Protein AF-A0A481YMB4-F1 (afdb_monomer_lite)

Secondary structure (DSSP, 8-state):
--TT-SS-SSS-HHHHHHHHHHHHTT--HHHHHHHHH-GGGG-HHHHHHHHHHHHHS--

Foldseek 3Di:
DDPLPPDDLDPDPVRVVVCVVCVVVVHNPVVVVSCVVVVLVVDPVSVVVVCCCVPVVVD

Radius of gyration: 13.14 Å; chains: 1; bounding box: 30×21×35 Å

Sequence (59 aa):
MHKYLVNKPFDSISQINTYLNAIKLGDDSSLLEYFNMNKALRNVNYWIELIREYIFKNE

Structure (mmCIF, N/CA/C/O backbone):
data_AF-A0A481YMB4-F1
#
_entry.id   AF-A0A481YMB4-F1
#
loop_
_atom_site.group_PDB
_atom_site.id
_atom_site.type_symbol
_atom_site.label_atom_id
_atom_site.label_alt_id
_atom_site.label_comp_id
_atom_site.label_asym_id
_atom_site.label_entity_id
_atom_site.label_seq_id
_atom_site.pdbx_PDB_ins_code
_atom_site.Cartn_x
_atom_site.Cartn_y
_atom_site.Cartn_z
_atom_site.occupancy
_atom_site.B_iso_or_equiv
_atom_site.auth_seq_id
_atom_site.auth_comp_id
_atom_site.auth_asym_id
_atom_site.auth_atom_id
_atom_site.pdbx_PDB_model_num
ATOM 1 N N . MET A 1 1 ? -10.078 2.863 20.738 1.00 42.62 1 MET A N 1
ATOM 2 C CA . MET A 1 1 ? -8.859 2.858 19.899 1.00 42.62 1 MET A CA 1
ATOM 3 C C . MET A 1 1 ? -8.771 1.489 19.229 1.00 42.62 1 MET A C 1
ATOM 5 O O . MET A 1 1 ? -8.636 0.498 19.9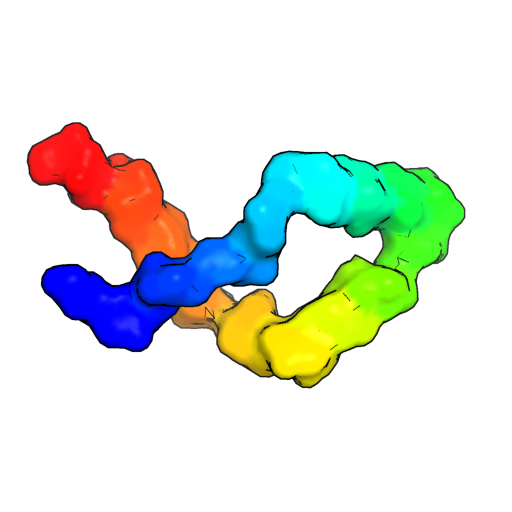38 1.00 42.62 1 MET A O 1
ATOM 9 N N . HIS A 1 2 ? -9.016 1.391 17.915 1.00 41.44 2 HIS A N 1
ATOM 10 C CA . HIS A 1 2 ? -9.098 0.091 17.230 1.00 41.44 2 HIS A CA 1
ATOM 11 C C . HIS A 1 2 ? -7.737 -0.609 17.233 1.00 41.44 2 HIS A C 1
ATOM 13 O O . HIS A 1 2 ? -6.741 -0.031 16.804 1.00 41.44 2 HIS A O 1
ATOM 19 N N . LYS A 1 3 ? -7.718 -1.879 17.657 1.00 47.88 3 LYS A N 1
ATOM 20 C CA . LYS A 1 3 ? -6.520 -2.739 17.712 1.00 47.88 3 LYS A CA 1
ATOM 21 C C . LYS A 1 3 ? -5.806 -2.921 16.360 1.00 47.88 3 LYS A C 1
ATOM 23 O O . LYS A 1 3 ? -4.693 -3.427 16.343 1.00 47.88 3 LYS A O 1
ATOM 28 N N . TYR A 1 4 ? -6.422 -2.504 15.252 1.00 48.72 4 TYR A N 1
ATOM 29 C CA . TYR A 1 4 ? -5.931 -2.723 13.888 1.00 48.72 4 TYR A CA 1
ATOM 30 C C . TYR A 1 4 ? -5.421 -1.459 13.176 1.00 48.72 4 TYR A C 1
ATOM 32 O O . TYR A 1 4 ? -4.845 -1.577 12.101 1.00 48.72 4 TYR A O 1
ATOM 40 N N . LEU A 1 5 ? -5.599 -0.266 13.760 1.00 48.69 5 LEU A N 1
ATOM 41 C CA . LEU A 1 5 ? -5.332 1.020 13.087 1.00 48.69 5 LEU A CA 1
ATOM 42 C C . LEU A 1 5 ? -4.200 1.849 13.704 1.00 48.69 5 LEU A C 1
ATOM 44 O O . LEU A 1 5 ? -3.979 2.990 13.313 1.00 48.69 5 LEU A O 1
ATOM 48 N N . VAL A 1 6 ? -3.458 1.284 14.657 1.00 49.97 6 VAL A N 1
ATOM 49 C CA . VAL A 1 6 ? -2.301 1.972 15.257 1.00 49.97 6 VAL A CA 1
ATOM 50 C C . VAL A 1 6 ? -1.121 2.047 14.274 1.00 49.97 6 VAL A C 1
ATOM 52 O O . VAL A 1 6 ? -0.311 2.962 14.366 1.00 49.97 6 VAL A O 1
ATOM 55 N N . ASN A 1 7 ? -1.077 1.165 13.271 1.00 57.47 7 ASN A N 1
ATOM 56 C CA . ASN A 1 7 ? -0.088 1.218 12.201 1.00 57.47 7 ASN A CA 1
ATOM 57 C C . ASN A 1 7 ? -0.731 1.786 10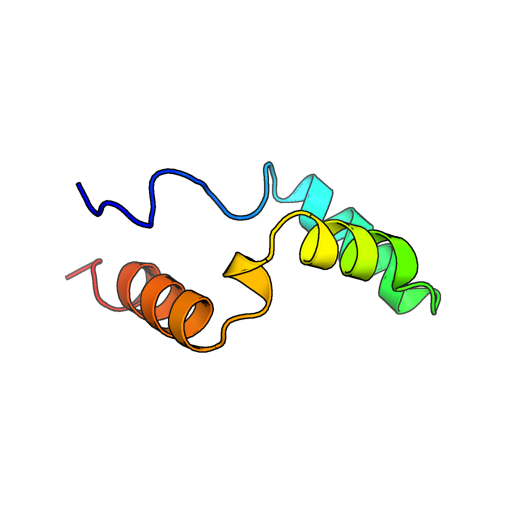.942 1.00 57.47 7 ASN A C 1
ATOM 59 O O . ASN A 1 7 ? -1.494 1.096 10.259 1.00 57.47 7 ASN A O 1
ATOM 63 N N . LYS A 1 8 ? -0.407 3.043 10.620 1.00 66.44 8 LYS A N 1
ATOM 64 C CA . LYS A 1 8 ? -0.588 3.520 9.249 1.00 66.44 8 LYS A CA 1
ATOM 65 C C . LYS A 1 8 ? 0.180 2.552 8.336 1.00 66.44 8 LYS A C 1
ATOM 67 O O . LYS A 1 8 ? 1.342 2.278 8.625 1.00 66.44 8 LYS A O 1
ATOM 72 N N . PRO A 1 9 ? -0.445 2.016 7.275 1.00 72.81 9 PRO A N 1
ATOM 73 C CA . PRO A 1 9 ? 0.182 1.026 6.399 1.00 72.81 9 PRO A CA 1
ATOM 74 C C . PRO A 1 9 ? 1.360 1.575 5.604 1.00 72.81 9 PRO A C 1
ATOM 76 O O . PRO A 1 9 ? 2.038 0.798 4.956 1.00 72.81 9 PRO A O 1
ATOM 79 N N . PHE A 1 10 ? 1.544 2.894 5.612 1.00 80.19 10 PHE A N 1
ATOM 80 C CA . PHE A 1 10 ? 2.639 3.612 4.986 1.00 80.19 10 PHE A CA 1
ATOM 81 C C . PHE A 1 10 ? 3.087 4.716 5.940 1.00 80.19 10 PHE A C 1
ATOM 83 O O . PHE A 1 10 ? 2.264 5.346 6.615 1.00 80.19 10 PHE A O 1
ATOM 90 N N . ASP A 1 11 ? 4.383 4.985 5.946 1.00 80.19 11 ASP A N 1
ATOM 91 C CA . ASP A 1 11 ? 5.025 5.963 6.816 1.00 80.19 11 ASP A CA 1
ATOM 92 C C . ASP A 1 11 ? 4.738 7.402 6.359 1.00 80.19 11 ASP A C 1
ATOM 94 O O . ASP A 1 11 ? 4.679 8.327 7.171 1.00 80.19 11 ASP A O 1
ATOM 98 N N . SER A 1 12 ? 4.545 7.620 5.051 1.00 82.62 12 SER A N 1
ATOM 99 C CA . SER A 1 12 ? 4.293 8.952 4.488 1.00 82.62 12 SER A CA 1
ATOM 100 C C . SER A 1 12 ? 3.671 8.927 3.087 1.00 82.62 12 SER A C 1
ATOM 102 O O . SER A 1 12 ? 3.763 7.943 2.356 1.00 82.62 12 SER A O 1
ATOM 104 N N . ILE A 1 13 ? 3.116 10.069 2.663 1.00 81.62 13 ILE A N 1
ATOM 105 C CA . ILE A 1 13 ? 2.680 10.295 1.271 1.00 81.62 13 ILE A CA 1
ATOM 106 C C . ILE A 1 13 ? 3.865 10.178 0.296 1.00 81.62 13 ILE A C 1
ATOM 108 O O . ILE A 1 13 ? 3.707 9.676 -0.814 1.00 81.62 13 ILE A O 1
ATOM 112 N N . SER A 1 14 ? 5.063 10.600 0.715 1.00 87.00 14 SER A N 1
ATOM 113 C CA . SER A 1 14 ? 6.281 10.500 -0.100 1.00 87.00 14 SER A CA 1
ATOM 114 C C . SER A 1 14 ? 6.604 9.047 -0.461 1.00 87.00 14 SER A C 1
ATOM 116 O O . SER A 1 14 ? 6.865 8.742 -1.621 1.00 87.00 14 SER A O 1
ATOM 118 N N . GLN A 1 15 ? 6.485 8.132 0.507 1.00 87.69 15 GLN A N 1
ATOM 119 C CA . GLN A 1 15 ? 6.681 6.697 0.286 1.00 87.69 15 GLN A CA 1
ATOM 120 C C . GLN A 1 15 ? 5.695 6.141 -0.755 1.00 87.69 15 GLN A C 1
ATOM 122 O O . GLN A 1 15 ? 6.102 5.420 -1.663 1.00 87.69 15 GLN A O 1
ATOM 127 N N . ILE A 1 16 ? 4.418 6.535 -0.679 1.00 89.00 16 ILE A N 1
ATOM 128 C CA . ILE A 1 16 ? 3.396 6.144 -1.663 1.00 89.00 16 ILE A CA 1
ATOM 129 C C . ILE A 1 16 ? 3.767 6.663 -3.059 1.00 89.00 16 ILE A C 1
ATOM 131 O O . ILE A 1 16 ? 3.718 5.913 -4.031 1.00 89.00 16 ILE A O 1
ATOM 135 N N . ASN A 1 17 ? 4.189 7.926 -3.166 1.00 90.25 17 ASN A N 1
ATOM 136 C CA . ASN A 1 17 ? 4.592 8.519 -4.441 1.00 90.25 17 ASN A CA 1
ATOM 137 C C . ASN A 1 17 ? 5.799 7.806 -5.064 1.00 90.25 17 ASN A C 1
ATOM 139 O O . ASN A 1 17 ? 5.829 7.622 -6.281 1.00 90.25 17 ASN A O 1
ATOM 143 N N . THR A 1 18 ? 6.761 7.365 -4.252 1.00 93.44 18 THR A N 1
ATOM 144 C CA . THR A 1 18 ? 7.898 6.560 -4.718 1.00 93.44 18 THR A CA 1
ATOM 145 C C . THR A 1 18 ? 7.430 5.249 -5.344 1.00 93.44 18 THR A C 1
ATOM 147 O O . THR A 1 18 ? 7.826 4.952 -6.471 1.00 93.44 18 THR A O 1
ATOM 150 N N . TYR A 1 19 ? 6.534 4.507 -4.680 1.00 92.94 19 TYR A N 1
ATOM 151 C CA . TYR A 1 19 ? 5.975 3.274 -5.246 1.00 92.94 19 TYR A CA 1
ATOM 152 C C . TYR A 1 19 ? 5.212 3.533 -6.548 1.00 92.94 19 TYR A C 1
ATOM 154 O O . TYR A 1 19 ? 5.419 2.835 -7.536 1.00 92.94 19 TYR A O 1
ATOM 162 N N . LEU A 1 20 ? 4.368 4.569 -6.586 1.00 92.69 20 LEU A N 1
ATOM 163 C CA . LEU A 1 20 ? 3.607 4.920 -7.788 1.00 92.69 20 LEU A CA 1
ATOM 164 C C . LEU A 1 20 ? 4.514 5.300 -8.965 1.00 92.69 20 LEU A C 1
ATOM 166 O O . LEU A 1 20 ? 4.206 4.963 -10.108 1.00 92.69 20 LEU A O 1
ATOM 170 N N . ASN A 1 21 ? 5.621 5.996 -8.707 1.00 95.81 21 ASN A N 1
ATOM 171 C CA . ASN A 1 21 ? 6.588 6.343 -9.744 1.00 95.81 21 ASN A CA 1
ATOM 172 C C . ASN A 1 21 ? 7.329 5.109 -10.267 1.00 95.81 21 ASN A C 1
ATOM 174 O O . ASN A 1 21 ? 7.472 4.984 -11.479 1.00 95.81 21 ASN A O 1
ATOM 178 N N . ALA A 1 22 ? 7.740 4.187 -9.393 1.00 95.06 22 ALA A N 1
ATOM 179 C CA . ALA A 1 22 ? 8.379 2.938 -9.808 1.00 95.06 22 ALA A CA 1
ATOM 180 C C . ALA A 1 22 ? 7.445 2.098 -10.702 1.00 95.06 22 ALA A C 1
ATOM 182 O O . ALA A 1 22 ? 7.828 1.702 -11.801 1.00 95.06 22 ALA A O 1
ATOM 183 N N . ILE A 1 23 ? 6.169 1.964 -10.317 1.00 94.81 23 ILE A N 1
ATOM 184 C CA . ILE A 1 23 ? 5.156 1.238 -11.104 1.00 94.81 23 ILE A CA 1
ATOM 185 C C . ILE A 1 23 ? 4.945 1.874 -12.479 1.00 94.81 23 ILE A C 1
ATOM 187 O O . ILE A 1 23 ? 4.845 1.167 -13.478 1.00 94.81 23 ILE A O 1
ATOM 191 N N . LYS A 1 24 ? 4.909 3.211 -12.563 1.00 95.12 24 LYS A N 1
ATOM 192 C CA . LYS A 1 24 ? 4.816 3.922 -13.853 1.00 95.12 24 LYS A CA 1
ATOM 193 C C . LYS A 1 24 ? 6.004 3.638 -14.773 1.00 95.12 24 LYS A C 1
ATOM 195 O O . LYS A 1 24 ? 5.850 3.718 -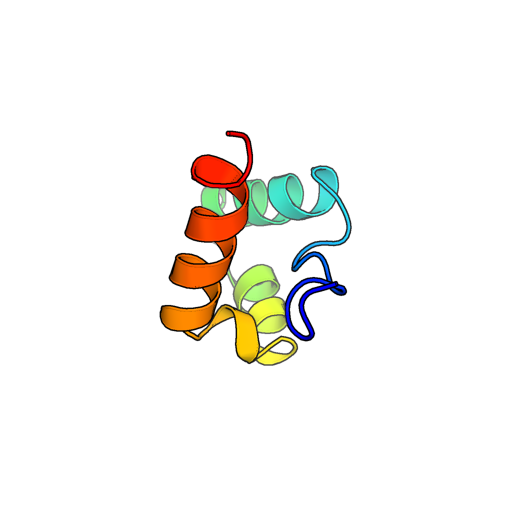15.987 1.00 95.12 24 LYS A O 1
ATOM 200 N N . LEU A 1 25 ? 7.165 3.327 -14.202 1.00 96.50 25 LEU A N 1
ATOM 201 C CA . LEU A 1 25 ? 8.373 2.935 -14.927 1.00 96.50 25 LEU A CA 1
ATOM 202 C C . LEU A 1 25 ? 8.434 1.421 -15.207 1.00 96.50 25 LEU A C 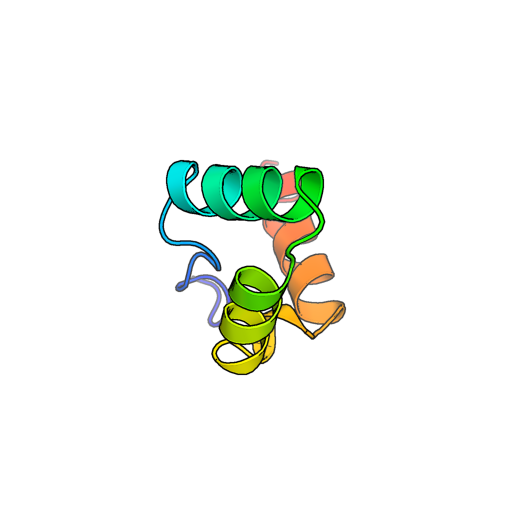1
ATOM 204 O O . LEU A 1 25 ? 9.395 0.963 -15.817 1.00 96.50 25 LEU A O 1
ATOM 208 N N . GLY A 1 26 ? 7.413 0.657 -14.805 1.00 95.81 26 GLY A N 1
ATOM 209 C CA . GLY A 1 26 ? 7.333 -0.791 -15.001 1.00 95.81 26 GLY A CA 1
ATOM 210 C C . GLY A 1 26 ? 8.030 -1.623 -13.922 1.00 95.81 26 GLY A C 1
ATOM 211 O O . GLY A 1 26 ? 8.215 -2.817 -14.132 1.00 95.81 26 GLY A O 1
ATOM 212 N N . ASP A 1 27 ? 8.410 -1.020 -12.791 1.00 95.62 27 ASP A N 1
ATOM 213 C CA . ASP A 1 27 ? 9.042 -1.707 -11.661 1.00 95.62 27 ASP A CA 1
ATOM 214 C C . ASP A 1 27 ? 8.144 -1.663 -10.415 1.00 95.62 27 ASP A C 1
ATOM 216 O O . ASP A 1 27 ? 8.027 -0.644 -9.733 1.00 95.62 27 ASP A O 1
ATOM 220 N N . ASP A 1 28 ? 7.505 -2.786 -10.101 1.00 93.25 28 ASP A N 1
ATOM 221 C CA . ASP A 1 28 ? 6.684 -2.965 -8.901 1.00 93.25 28 ASP A CA 1
ATOM 222 C C . ASP A 1 28 ? 7.406 -3.735 -7.779 1.00 93.25 28 ASP A C 1
ATOM 224 O O . ASP A 1 28 ? 6.824 -3.960 -6.712 1.00 93.25 28 ASP A O 1
ATOM 228 N N . SER A 1 29 ? 8.686 -4.080 -7.967 1.00 94.88 29 SER A N 1
ATOM 229 C CA . SER A 1 29 ? 9.454 -4.958 -7.073 1.00 94.88 29 SER A CA 1
ATOM 230 C C . SER A 1 29 ? 9.486 -4.433 -5.638 1.00 94.88 29 SER A C 1
ATOM 232 O O . SER A 1 29 ? 9.242 -5.175 -4.686 1.00 94.88 29 SER A O 1
ATOM 234 N N . SER A 1 30 ? 9.724 -3.128 -5.481 1.00 91.19 30 SER A N 1
ATOM 235 C CA . SER A 1 30 ? 9.796 -2.463 -4.174 1.00 91.19 30 SER A CA 1
ATOM 236 C C . SER A 1 30 ? 8.452 -2.445 -3.436 1.00 91.19 30 SER A C 1
ATOM 238 O O . SER A 1 30 ? 8.412 -2.610 -2.214 1.00 91.19 30 SER A O 1
ATOM 240 N N . LEU A 1 31 ? 7.338 -2.289 -4.160 1.00 90.69 31 LEU A N 1
ATOM 241 C CA . LEU A 1 31 ? 6.000 -2.364 -3.573 1.00 90.69 31 LEU A CA 1
ATOM 242 C C . LEU A 1 31 ? 5.670 -3.808 -3.176 1.00 90.69 31 LEU A C 1
ATOM 244 O O . LEU A 1 31 ? 5.123 -4.051 -2.097 1.00 90.69 31 LEU A O 1
ATOM 248 N N . LEU A 1 32 ? 6.029 -4.774 -4.023 1.00 90.44 32 LEU A N 1
ATOM 249 C CA . LEU A 1 32 ? 5.809 -6.190 -3.752 1.00 90.44 32 LEU A CA 1
ATOM 250 C C . LEU A 1 32 ? 6.601 -6.658 -2.526 1.00 90.44 32 LEU A C 1
ATOM 252 O O . LEU A 1 32 ? 6.056 -7.366 -1.676 1.00 90.44 32 LEU A O 1
ATOM 256 N N . GLU A 1 33 ? 7.863 -6.243 -2.401 1.00 91.62 33 GLU A N 1
ATOM 257 C CA . GLU A 1 33 ? 8.697 -6.494 -1.225 1.00 91.62 33 GLU A CA 1
ATOM 258 C C . GLU A 1 33 ? 8.068 -5.897 0.039 1.00 91.62 33 GLU A C 1
ATOM 260 O O . GLU A 1 33 ? 7.907 -6.595 1.045 1.00 91.62 33 GLU A O 1
ATOM 265 N N . TYR A 1 34 ? 7.594 -4.652 -0.036 1.00 89.00 34 TYR A N 1
ATOM 266 C CA . TYR A 1 34 ? 6.906 -4.011 1.079 1.00 89.00 34 TYR A CA 1
ATOM 267 C C . TYR A 1 34 ? 5.649 -4.776 1.516 1.00 89.00 34 TYR A C 1
ATOM 269 O O . TYR A 1 34 ? 5.421 -4.982 2.711 1.00 89.00 34 TYR A O 1
ATOM 277 N N . PHE A 1 35 ? 4.849 -5.269 0.566 1.00 87.62 35 PHE A N 1
ATOM 278 C CA . PHE A 1 35 ? 3.664 -6.085 0.855 1.00 87.62 35 PHE A CA 1
ATOM 279 C C . PHE A 1 35 ? 4.017 -7.477 1.396 1.00 87.62 35 PHE A C 1
ATOM 281 O O . PHE A 1 35 ? 3.262 -8.036 2.196 1.00 87.62 35 PHE A O 1
ATOM 288 N N . ASN A 1 36 ? 5.154 -8.051 0.994 1.00 87.88 36 ASN A N 1
ATOM 289 C CA . ASN A 1 36 ? 5.661 -9.305 1.557 1.00 87.88 36 ASN A CA 1
ATOM 290 C C . ASN A 1 36 ? 6.039 -9.142 3.037 1.00 87.88 36 ASN A C 1
ATOM 292 O O . ASN A 1 36 ? 5.718 -10.016 3.848 1.00 87.88 36 ASN A O 1
ATOM 296 N N . MET A 1 37 ? 6.679 -8.023 3.388 1.00 87.38 37 MET A N 1
ATOM 297 C CA . MET A 1 37 ? 7.033 -7.689 4.772 1.00 87.38 37 MET A CA 1
ATOM 298 C C . MET A 1 37 ? 5.792 -7.338 5.605 1.00 87.38 37 MET A C 1
ATOM 300 O O . MET A 1 37 ? 5.692 -7.722 6.769 1.00 87.38 37 MET A O 1
ATOM 304 N N . ASN A 1 38 ? 4.797 -6.696 4.990 1.00 84.25 38 ASN A N 1
ATOM 305 C CA . ASN A 1 38 ? 3.562 -6.262 5.637 1.00 84.25 38 ASN A CA 1
ATOM 306 C C . ASN A 1 38 ? 2.363 -7.103 5.181 1.00 84.25 38 ASN A C 1
ATOM 308 O O . ASN A 1 38 ? 1.467 -6.625 4.486 1.00 84.25 38 ASN A O 1
ATOM 312 N N . LYS A 1 39 ? 2.312 -8.371 5.611 1.00 80.38 39 LYS A N 1
ATOM 313 C CA . LYS A 1 39 ? 1.295 -9.354 5.172 1.00 80.38 39 LYS A CA 1
ATOM 314 C C . LYS A 1 39 ? -0.160 -8.886 5.319 1.00 80.38 39 LYS A C 1
ATOM 316 O O . LYS A 1 39 ? -1.012 -9.334 4.556 1.00 80.38 39 LYS A O 1
ATOM 321 N N . ALA A 1 40 ? -0.455 -7.992 6.265 1.00 81.25 40 ALA A N 1
ATOM 322 C CA . ALA A 1 40 ? -1.787 -7.408 6.430 1.00 81.25 40 ALA A CA 1
ATOM 323 C C . ALA A 1 40 ? -2.257 -6.636 5.181 1.00 81.25 40 ALA A C 1
ATOM 325 O O . ALA A 1 40 ? -3.432 -6.709 4.837 1.00 81.25 40 ALA A O 1
ATOM 326 N N . LEU A 1 41 ? -1.341 -5.993 4.447 1.00 81.31 41 LEU A N 1
ATOM 327 C CA . LEU A 1 41 ? -1.639 -5.232 3.225 1.00 81.31 41 LEU A CA 1
ATOM 328 C C . LEU A 1 41 ? -2.072 -6.119 2.055 1.00 81.31 41 LEU A C 1
ATOM 330 O O . LEU A 1 41 ? -2.652 -5.637 1.088 1.00 81.31 41 LEU A O 1
ATOM 334 N N . ARG A 1 42 ? -1.826 -7.428 2.139 1.00 80.56 42 ARG A N 1
ATOM 335 C CA . ARG A 1 42 ? -2.312 -8.404 1.156 1.00 80.56 42 ARG A CA 1
ATOM 336 C C . ARG A 1 42 ? -3.740 -8.868 1.431 1.00 80.56 42 ARG A C 1
ATOM 338 O O . ARG A 1 42 ? -4.296 -9.622 0.640 1.00 80.56 42 ARG A O 1
ATOM 345 N N . ASN A 1 43 ? -4.329 -8.462 2.555 1.00 83.44 43 ASN A N 1
ATOM 346 C CA . ASN A 1 43 ? -5.656 -8.897 2.958 1.00 83.44 43 ASN A CA 1
ATOM 347 C C . ASN A 1 43 ? -6.718 -7.885 2.511 1.00 83.44 43 ASN A C 1
ATOM 349 O O . ASN A 1 43 ? -6.713 -6.734 2.934 1.00 83.44 43 ASN A O 1
ATOM 353 N N . VAL A 1 44 ? -7.682 -8.325 1.704 1.00 82.06 44 VAL A N 1
ATOM 354 C CA . VAL A 1 44 ? -8.807 -7.484 1.265 1.00 82.06 44 VAL A CA 1
ATOM 355 C C . VAL A 1 44 ? -9.624 -6.958 2.454 1.00 82.06 44 VAL A C 1
ATOM 357 O O . VAL A 1 44 ? -10.019 -5.795 2.446 1.00 82.06 44 VAL A O 1
ATOM 360 N N . ASN A 1 45 ? -9.808 -7.751 3.517 1.00 82.38 45 ASN A N 1
ATOM 361 C CA . ASN A 1 45 ? -10.519 -7.303 4.720 1.00 82.38 45 ASN A CA 1
ATOM 362 C C . ASN A 1 45 ? -9.790 -6.154 5.425 1.00 82.38 45 ASN A C 1
ATOM 364 O O . ASN A 1 45 ? -10.446 -5.288 5.993 1.00 82.38 45 ASN A O 1
ATOM 368 N N . TYR A 1 46 ? -8.454 -6.111 5.361 1.00 81.69 46 TYR A N 1
ATOM 369 C CA . TYR A 1 46 ? -7.688 -4.990 5.909 1.00 81.69 46 TYR A CA 1
ATOM 370 C C . TYR A 1 46 ? -8.048 -3.683 5.192 1.00 81.69 46 TYR A C 1
ATOM 372 O O . TYR A 1 46 ? -8.342 -2.685 5.845 1.00 81.69 46 TYR A O 1
ATOM 380 N N . TRP A 1 47 ? -8.104 -3.704 3.858 1.00 82.06 47 TRP A N 1
ATOM 381 C CA . TRP A 1 47 ? -8.480 -2.533 3.064 1.00 82.06 47 TRP A CA 1
ATOM 382 C C . TRP A 1 47 ? -9.941 -2.131 3.257 1.00 82.06 47 TRP A C 1
ATOM 384 O O . TRP A 1 47 ? -10.223 -0.941 3.357 1.00 82.06 47 TRP A O 1
ATOM 394 N N . ILE A 1 48 ? -10.861 -3.097 3.358 1.00 83.75 48 ILE A N 1
ATOM 395 C CA . ILE A 1 48 ? -12.279 -2.823 3.636 1.00 83.75 48 ILE A CA 1
ATOM 396 C C . ILE A 1 48 ? -12.434 -2.095 4.974 1.0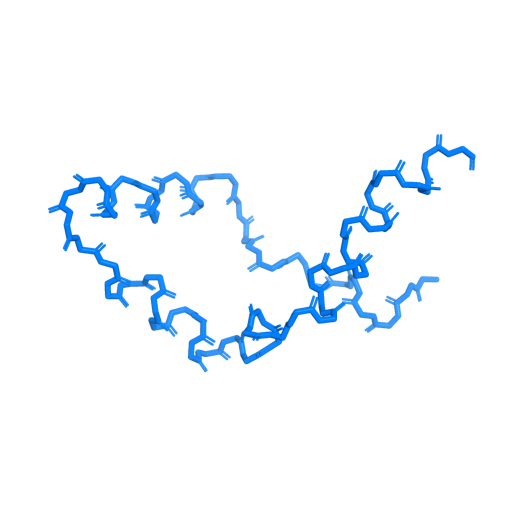0 83.75 48 ILE A C 1
ATOM 398 O O . ILE A 1 48 ? -13.115 -1.074 5.033 1.00 83.75 48 ILE A O 1
ATOM 402 N N . GLU A 1 49 ? -11.793 -2.589 6.033 1.00 81.12 49 GLU A N 1
ATOM 403 C CA . GLU A 1 49 ? -11.871 -1.975 7.361 1.00 81.12 49 GLU A CA 1
ATOM 404 C C . GLU A 1 49 ? -11.184 -0.604 7.393 1.00 81.12 49 GLU A C 1
ATOM 406 O O . GLU A 1 49 ? -11.725 0.342 7.962 1.00 81.12 49 GLU A O 1
ATOM 411 N N . LEU A 1 50 ? -10.043 -0.454 6.714 1.00 78.19 50 LEU A N 1
ATOM 412 C CA . LEU A 1 50 ? -9.354 0.831 6.599 1.00 78.19 50 LEU A CA 1
ATOM 413 C C . LEU A 1 50 ? -10.215 1.876 5.870 1.00 78.19 50 LEU A C 1
ATOM 415 O O . LEU A 1 50 ? -10.373 2.989 6.362 1.00 78.19 50 LEU A O 1
ATOM 419 N N . ILE A 1 51 ? -10.826 1.520 4.736 1.00 80.25 51 ILE A N 1
ATOM 420 C CA . ILE A 1 51 ? -11.737 2.407 3.995 1.00 80.25 51 ILE A CA 1
ATOM 421 C C . ILE A 1 51 ? -12.968 2.740 4.839 1.00 80.25 51 ILE A C 1
ATOM 423 O O . ILE A 1 51 ? -13.369 3.902 4.895 1.00 80.25 51 ILE A O 1
ATOM 427 N N . ARG A 1 52 ? -13.553 1.743 5.518 1.00 80.50 52 ARG A N 1
ATOM 428 C CA . ARG A 1 52 ? -14.701 1.951 6.408 1.00 80.50 52 ARG A CA 1
ATOM 429 C C . ARG A 1 52 ? -14.406 3.000 7.470 1.00 80.50 52 ARG A C 1
ATOM 431 O O . ARG A 1 52 ? -15.189 3.920 7.661 1.00 80.50 52 ARG A O 1
ATOM 438 N N . GLU A 1 53 ? -13.254 2.891 8.113 1.00 74.56 53 GLU A N 1
ATOM 439 C CA . GLU A 1 53 ? -12.844 3.796 9.185 1.00 74.56 53 GLU A CA 1
ATOM 440 C C . GLU A 1 53 ? -12.527 5.211 8.684 1.00 74.56 53 GLU A C 1
ATOM 442 O O . GLU A 1 53 ? -12.822 6.179 9.376 1.00 74.56 53 GLU A O 1
ATOM 447 N N . TYR A 1 54 ? -11.973 5.363 7.480 1.00 71.31 54 TYR A N 1
ATOM 448 C CA . TYR A 1 54 ? -11.675 6.686 6.921 1.00 71.31 54 TYR A CA 1
ATOM 449 C C . TYR A 1 54 ? -12.898 7.392 6.322 1.00 71.31 54 TYR A C 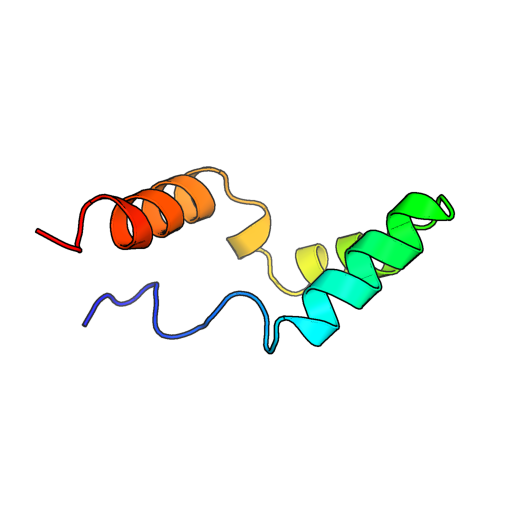1
ATOM 451 O O . TYR A 1 54 ? -12.996 8.615 6.409 1.00 71.31 54 TYR A O 1
ATOM 459 N N . ILE A 1 55 ? -13.813 6.647 5.697 1.00 69.31 55 ILE A N 1
ATOM 460 C CA . ILE A 1 55 ? -14.975 7.220 5.001 1.00 69.31 55 ILE A CA 1
ATOM 461 C C . ILE A 1 55 ? -16.180 7.347 5.935 1.00 69.31 55 ILE A C 1
ATOM 463 O O . ILE A 1 55 ? -16.836 8.381 5.931 1.00 69.31 55 ILE A O 1
ATOM 467 N N . PHE A 1 56 ? -16.467 6.326 6.745 1.00 66.12 56 PHE A N 1
ATOM 468 C CA . PHE A 1 56 ? -17.729 6.229 7.491 1.00 66.12 56 PHE A CA 1
ATOM 469 C C . PHE A 1 56 ? -17.608 6.592 8.973 1.00 66.12 56 PHE A C 1
ATOM 471 O O . PHE A 1 56 ? -18.600 6.542 9.688 1.00 66.12 56 PHE A O 1
ATOM 478 N N . LYS A 1 57 ? -16.412 6.946 9.456 1.00 56.41 57 LYS A N 1
ATOM 479 C CA . LYS A 1 57 ? -16.194 7.346 10.857 1.00 56.41 57 LYS A CA 1
ATOM 480 C C . LYS A 1 57 ? -16.031 8.853 11.064 1.00 56.41 57 LYS A C 1
ATOM 482 O O . LYS A 1 57 ? -15.681 9.276 12.161 1.00 56.41 57 LYS A O 1
ATOM 487 N N . ASN A 1 58 ? -16.275 9.642 10.016 1.00 48.12 58 ASN A N 1
ATOM 488 C CA . ASN A 1 58 ? -16.347 11.105 10.076 1.00 48.12 58 ASN A CA 1
ATOM 489 C C . ASN A 1 58 ? -17.792 11.632 10.242 1.00 48.12 58 ASN A C 1
ATOM 491 O O . ASN A 1 58 ? -18.029 12.807 9.969 1.00 48.12 58 ASN A O 1
ATOM 495 N N . GLU A 1 59 ? -18.733 10.793 10.694 1.00 42.94 59 GLU A N 1
ATOM 496 C CA . GLU A 1 59 ? -20.059 11.212 11.188 1.00 42.94 59 GLU A CA 1
ATOM 497 C C . GLU A 1 59 ? -20.175 10.999 12.702 1.00 42.94 59 GLU A C 1
ATOM 499 O O . GLU A 1 59 ? -19.805 9.899 13.179 1.00 42.94 59 GLU A O 1
#

Organism: NCBI:txid47466

pLDDT: mean 78.95, std 15.69, range [41.44, 96.5]